Protein AF-A0A553ZSP8-F1 (afdb_monomer_lite)

Foldseek 3Di:
DDDDDFLEPDPPPPPVDDLVRLVVSLVDPQVVVVVFTEYEEEAELVCVPDPVSVVVVVVSVCCSCVVSVHTYYDYDHYDPVRVVVCVVVVVVCVVPD

pLDDT: mean 91.6, std 4.17, range [73.12, 97.19]

Radius of gyration: 15.32 Å; chains: 1; bounding box: 33×32×38 Å

Structure (mmCIF, N/CA/C/O backbone):
data_AF-A0A553ZSP8-F1
#
_entry.id   AF-A0A553ZSP8-F1
#
loop_
_atom_site.group_PDB
_atom_site.id
_atom_site.type_symbol
_atom_site.label_atom_id
_atom_site.label_alt_id
_atom_site.label_comp_id
_atom_site.label_asym_id
_atom_site.label_entity_id
_atom_site.label_seq_id
_atom_site.pdbx_PDB_ins_code
_atom_site.Cartn_x
_atom_site.Cartn_y
_atom_site.Cartn_z
_atom_site.occupancy
_atom_site.B_iso_or_equiv
_atom_site.auth_seq_id
_atom_site.auth_comp_id
_atom_site.auth_asym_id
_atom_site.auth_atom_id
_atom_site.pdbx_PDB_model_num
ATOM 1 N N . THR A 1 1 ? 8.415 -13.664 14.849 1.00 73.12 1 THR A N 1
ATOM 2 C CA . THR A 1 1 ? 7.521 -12.614 14.311 1.00 73.12 1 THR A CA 1
ATOM 3 C C . THR A 1 1 ? 7.006 -13.060 12.954 1.00 73.12 1 THR A C 1
ATOM 5 O O . THR A 1 1 ? 7.671 -13.894 12.347 1.00 73.12 1 THR A O 1
ATOM 8 N N . PRO A 1 2 ? 5.830 -12.594 12.498 1.00 84.75 2 PRO A N 1
ATOM 9 C CA . PRO A 1 2 ? 5.315 -12.932 11.169 1.00 84.75 2 PRO A CA 1
ATOM 10 C C . PRO A 1 2 ? 6.262 -12.465 10.054 1.00 84.75 2 PRO A C 1
ATOM 12 O O . PRO A 1 2 ? 6.977 -11.476 10.231 1.00 84.75 2 PRO A O 1
ATOM 15 N N . LEU A 1 3 ? 6.263 -13.175 8.924 1.00 90.56 3 LEU A N 1
ATOM 16 C CA . LEU A 1 3 ? 6.950 -12.746 7.703 1.00 90.56 3 LEU A CA 1
ATOM 17 C C . LEU A 1 3 ? 6.146 -11.651 6.987 1.00 90.56 3 LEU A C 1
ATOM 19 O O . LEU A 1 3 ? 4.968 -11.449 7.274 1.00 90.56 3 LEU A O 1
ATOM 23 N N . ALA A 1 4 ? 6.794 -10.945 6.060 1.00 87.62 4 ALA A N 1
ATOM 24 C CA . ALA A 1 4 ? 6.115 -9.985 5.196 1.00 87.62 4 ALA A CA 1
ATOM 25 C C . ALA A 1 4 ? 5.134 -10.688 4.238 1.00 87.62 4 ALA A C 1
ATOM 27 O O . ALA A 1 4 ? 5.336 -11.845 3.863 1.00 87.62 4 ALA A O 1
ATOM 28 N N . GLU A 1 5 ? 4.081 -9.980 3.830 1.00 85.38 5 GLU A N 1
ATOM 29 C CA . GLU A 1 5 ? 3.048 -10.507 2.935 1.00 85.38 5 GLU A CA 1
ATOM 30 C C . GLU A 1 5 ? 3.374 -10.210 1.467 1.00 85.38 5 GLU A C 1
ATOM 32 O O . GLU A 1 5 ? 3.383 -9.052 1.041 1.00 85.38 5 GLU A O 1
ATOM 37 N N . GLY A 1 6 ? 3.601 -11.253 0.666 1.00 87.69 6 GLY A N 1
ATOM 38 C CA . GLY A 1 6 ? 3.890 -11.103 -0.762 1.00 87.69 6 GLY A CA 1
ATOM 39 C C . GLY A 1 6 ? 5.149 -10.267 -1.005 1.00 87.69 6 GLY A C 1
ATOM 40 O O . GLY A 1 6 ? 6.213 -10.574 -0.474 1.00 87.69 6 GLY A O 1
ATOM 41 N N . ALA A 1 7 ? 5.024 -9.208 -1.806 1.00 91.31 7 ALA A N 1
ATOM 42 C CA . ALA A 1 7 ? 6.095 -8.238 -2.055 1.00 91.31 7 ALA A CA 1
ATOM 43 C C . ALA A 1 7 ? 5.958 -6.956 -1.218 1.00 91.31 7 ALA A C 1
ATOM 45 O O . ALA A 1 7 ? 6.634 -5.960 -1.485 1.00 91.31 7 ALA A O 1
ATOM 46 N N . SER A 1 8 ? 5.069 -6.962 -0.226 1.00 93.38 8 SER A N 1
ATOM 47 C CA . SER A 1 8 ? 4.873 -5.820 0.662 1.00 93.38 8 SER A CA 1
ATOM 48 C C . SER A 1 8 ? 6.100 -5.629 1.558 1.00 93.38 8 SER A C 1
ATOM 50 O O . SER A 1 8 ? 6.728 -6.614 1.962 1.00 93.38 8 SER A O 1
ATOM 52 N N . PRO A 1 9 ? 6.440 -4.382 1.926 1.00 92.31 9 PRO A N 1
ATOM 53 C CA . PRO A 1 9 ? 7.404 -4.131 2.989 1.00 92.31 9 PRO A CA 1
ATOM 54 C C . PRO A 1 9 ? 7.010 -4.867 4.273 1.00 92.31 9 PRO A C 1
ATOM 56 O O . PRO A 1 9 ? 5.827 -5.077 4.551 1.00 92.31 9 PRO A O 1
ATOM 59 N N . ALA A 1 10 ? 8.000 -5.231 5.087 1.00 92.44 10 ALA A N 1
ATOM 60 C CA . ALA A 1 10 ? 7.711 -5.763 6.411 1.00 92.44 10 ALA A CA 1
ATOM 61 C C . ALA A 1 10 ? 6.935 -4.718 7.228 1.00 92.44 10 ALA A C 1
ATOM 63 O O . ALA A 1 10 ? 7.235 -3.524 7.160 1.00 92.44 10 ALA A O 1
ATOM 64 N N . SER A 1 11 ? 5.950 -5.171 8.005 1.00 88.75 11 SER A N 1
ATOM 65 C CA . SER A 1 11 ? 5.060 -4.287 8.760 1.00 88.75 11 SER A CA 1
ATOM 66 C C . SER A 1 11 ? 5.845 -3.266 9.586 1.00 88.75 11 SER A C 1
ATOM 68 O O . SER A 1 11 ? 6.619 -3.643 10.465 1.00 88.75 11 SER A O 1
ATOM 70 N N . GLY A 1 12 ? 5.598 -1.978 9.336 1.00 87.25 12 GLY A N 1
ATOM 71 C CA . GLY A 1 12 ? 6.213 -0.883 10.080 1.00 87.25 12 GLY A CA 1
ATOM 72 C C . GLY A 1 12 ? 7.623 -0.516 9.622 1.00 87.25 12 GLY A C 1
ATOM 73 O O . GLY A 1 12 ? 8.313 0.150 10.379 1.00 87.25 12 GLY A O 1
ATOM 74 N N . THR A 1 13 ? 8.055 -0.940 8.430 1.00 91.19 13 THR A N 1
ATOM 75 C CA . THR A 1 13 ? 9.332 -0.515 7.813 1.00 91.19 13 THR A CA 1
ATOM 76 C C . THR A 1 13 ? 9.150 0.543 6.718 1.00 91.19 13 THR A C 1
ATOM 78 O O . THR A 1 13 ? 10.105 1.168 6.258 1.00 91.19 13 THR A O 1
ATOM 81 N N . ASP A 1 14 ? 7.911 0.784 6.307 1.00 90.62 14 ASP A N 1
ATOM 82 C CA . ASP A 1 14 ? 7.482 1.659 5.223 1.00 90.62 14 ASP A CA 1
ATOM 83 C C . ASP A 1 14 ? 7.264 3.114 5.678 1.00 90.62 14 ASP A C 1
ATOM 85 O O . ASP A 1 14 ? 6.186 3.690 5.564 1.00 90.62 14 ASP A O 1
ATOM 89 N N . HIS A 1 15 ? 8.324 3.750 6.181 1.00 91.69 15 HIS A N 1
ATOM 90 C CA . HIS A 1 15 ? 8.251 5.091 6.784 1.00 91.69 15 HIS A CA 1
ATOM 91 C C . HIS A 1 15 ? 8.181 6.259 5.790 1.00 91.69 15 HIS A C 1
ATOM 93 O O . HIS A 1 15 ? 7.850 7.377 6.176 1.00 91.69 15 HIS A O 1
ATOM 99 N N . LEU A 1 16 ? 8.514 6.022 4.520 1.00 93.56 16 LEU A N 1
ATOM 100 C CA . LEU A 1 16 ? 8.584 7.062 3.482 1.00 93.56 16 LEU A CA 1
ATOM 101 C C . LEU A 1 16 ? 7.277 7.207 2.683 1.00 93.56 16 LEU A C 1
ATOM 103 O O . LEU A 1 16 ? 7.234 7.911 1.674 1.00 93.56 16 LEU A O 1
ATOM 107 N N . GLY A 1 17 ? 6.210 6.545 3.133 1.00 90.75 17 GLY A N 1
ATOM 108 C CA . GLY A 1 17 ? 4.886 6.627 2.530 1.00 90.75 17 GLY A CA 1
ATOM 109 C C . GLY A 1 17 ? 4.711 5.791 1.253 1.00 90.75 17 GLY A C 1
ATOM 110 O O . GLY A 1 17 ? 5.652 5.170 0.746 1.00 90.75 17 GLY A O 1
ATOM 111 N N . PRO A 1 18 ? 3.484 5.775 0.703 1.00 92.38 18 PRO A N 1
ATOM 112 C CA . PRO A 1 18 ? 3.072 4.798 -0.306 1.00 92.38 18 PRO A CA 1
ATOM 113 C C . PRO A 1 18 ? 3.763 4.990 -1.665 1.00 92.38 18 PRO A C 1
ATOM 115 O O . PRO A 1 18 ? 4.027 4.016 -2.369 1.00 92.38 18 PRO A O 1
ATOM 118 N N . THR A 1 19 ? 4.148 6.219 -2.024 1.00 94.12 19 THR A N 1
ATOM 119 C CA . THR A 1 19 ? 4.924 6.488 -3.248 1.00 94.12 19 THR A CA 1
ATOM 120 C C . THR A 1 19 ? 6.298 5.821 -3.205 1.00 94.12 19 THR A C 1
ATOM 122 O O . THR A 1 19 ? 6.724 5.219 -4.189 1.00 94.12 19 THR A O 1
ATOM 125 N N . ALA A 1 20 ? 6.988 5.881 -2.061 1.00 95.56 20 ALA A N 1
ATOM 126 C CA . ALA A 1 20 ? 8.294 5.248 -1.898 1.00 95.56 20 ALA A CA 1
ATOM 127 C C . ALA A 1 20 ? 8.190 3.715 -1.926 1.00 95.56 20 ALA A C 1
ATOM 129 O O . ALA A 1 20 ? 9.064 3.047 -2.487 1.00 95.56 20 ALA A O 1
ATOM 130 N N . VAL A 1 21 ? 7.105 3.160 -1.375 1.00 95.44 21 VAL A N 1
ATOM 131 C CA . VAL A 1 21 ? 6.805 1.724 -1.457 1.00 95.44 21 VAL A CA 1
ATOM 132 C C . VAL A 1 21 ? 6.607 1.300 -2.910 1.00 95.44 21 VAL A C 1
ATOM 134 O O . VAL A 1 21 ? 7.297 0.394 -3.370 1.00 95.44 21 VAL A O 1
ATOM 137 N N . ILE A 1 22 ? 5.748 1.994 -3.661 1.00 94.81 22 ILE A N 1
ATOM 138 C CA . ILE A 1 22 ? 5.506 1.719 -5.086 1.00 94.81 22 ILE A CA 1
ATOM 139 C C . ILE A 1 22 ? 6.797 1.813 -5.903 1.00 94.81 22 ILE A C 1
ATOM 141 O O . ILE A 1 22 ? 7.093 0.907 -6.681 1.00 94.81 22 ILE A O 1
ATOM 145 N N . GLY A 1 23 ? 7.609 2.848 -5.680 1.00 95.00 23 GLY A N 1
ATOM 146 C CA . GLY A 1 23 ? 8.899 2.992 -6.353 1.00 95.00 23 GLY A CA 1
ATOM 147 C C . GLY A 1 23 ? 9.909 1.899 -5.988 1.00 95.00 23 GLY A C 1
ATOM 148 O O . GLY A 1 23 ? 10.780 1.573 -6.791 1.00 95.00 23 GLY A O 1
ATOM 149 N N . SER A 1 24 ? 9.803 1.310 -4.794 1.00 95.19 24 SER A N 1
ATOM 150 C CA . SER A 1 24 ? 10.658 0.200 -4.359 1.00 95.19 24 SER A CA 1
ATOM 151 C C . SER A 1 24 ? 10.200 -1.132 -4.949 1.00 95.19 24 SER A C 1
ATOM 153 O O . SER A 1 24 ? 11.015 -1.853 -5.518 1.00 95.19 24 SER A O 1
ATOM 155 N N . VAL A 1 25 ? 8.899 -1.429 -4.884 1.00 94.44 25 VAL A N 1
ATOM 156 C CA . VAL A 1 25 ? 8.294 -2.644 -5.458 1.00 94.44 25 VAL A CA 1
ATOM 157 C C . VAL A 1 25 ? 8.418 -2.653 -6.982 1.00 94.44 25 VAL A C 1
ATOM 159 O O . VAL A 1 25 ? 8.692 -3.694 -7.570 1.00 94.44 25 VAL A O 1
ATOM 162 N N . GLY A 1 26 ? 8.320 -1.489 -7.626 1.00 93.19 26 GLY A N 1
ATOM 163 C CA . GLY A 1 26 ? 8.512 -1.330 -9.068 1.00 93.19 26 GLY A CA 1
ATOM 164 C C . GLY A 1 26 ? 9.907 -1.700 -9.587 1.00 93.19 26 GLY A C 1
ATOM 165 O O . GLY A 1 26 ? 10.099 -1.772 -10.795 1.00 93.19 26 GLY A O 1
ATOM 166 N N . LYS A 1 27 ? 10.890 -1.929 -8.704 1.00 93.56 27 LYS A N 1
ATOM 167 C CA . LYS A 1 27 ? 12.230 -2.418 -9.080 1.00 93.56 27 LYS A CA 1
ATOM 168 C C . LYS A 1 27 ? 12.280 -3.935 -9.257 1.00 93.56 27 LYS A C 1
ATOM 170 O O . LYS A 1 27 ? 13.285 -4.451 -9.743 1.00 93.56 27 LYS A O 1
ATOM 175 N N . LEU A 1 28 ? 11.244 -4.657 -8.830 1.00 92.44 28 LEU A N 1
ATOM 176 C CA . LEU A 1 28 ? 11.176 -6.101 -9.003 1.00 92.44 28 LEU A CA 1
ATOM 177 C C . LEU A 1 28 ? 11.013 -6.445 -10.494 1.00 92.44 28 LEU A C 1
ATOM 179 O O . LEU A 1 28 ? 10.301 -5.739 -11.211 1.00 92.44 28 LEU A O 1
ATOM 183 N N . PRO A 1 29 ? 11.625 -7.541 -10.980 1.00 90.44 29 PRO A N 1
ATOM 184 C CA . PRO A 1 29 ? 11.452 -8.008 -12.352 1.00 90.44 29 PRO A CA 1
ATOM 185 C C . PRO A 1 29 ? 10.096 -8.714 -12.495 1.00 90.44 29 PRO A C 1
ATOM 187 O O . PRO A 1 29 ? 10.026 -9.908 -12.769 1.00 90.44 29 PRO A O 1
ATOM 190 N N . THR A 1 30 ? 9.007 -7.979 -12.280 1.00 88.00 30 THR A N 1
ATOM 191 C CA . THR A 1 30 ? 7.644 -8.506 -12.128 1.00 88.00 30 THR A CA 1
ATOM 192 C C . THR A 1 30 ? 7.205 -9.387 -13.300 1.00 88.00 30 THR A C 1
ATOM 194 O O . THR A 1 30 ? 6.557 -10.405 -13.088 1.00 88.00 30 THR A O 1
ATOM 197 N N . ALA A 1 31 ? 7.643 -9.077 -14.526 1.00 85.94 31 ALA A N 1
ATOM 198 C CA . ALA A 1 31 ? 7.369 -9.887 -15.717 1.00 85.94 31 ALA A CA 1
ATOM 199 C C . ALA A 1 31 ? 7.982 -11.304 -15.675 1.00 85.94 31 ALA A C 1
ATOM 201 O O . ALA A 1 31 ? 7.479 -12.206 -16.339 1.00 85.94 31 ALA A O 1
ATOM 202 N N . ALA A 1 32 ? 9.053 -11.514 -14.905 1.00 89.88 32 ALA A N 1
ATOM 203 C CA . ALA A 1 32 ? 9.671 -12.826 -14.707 1.00 89.88 32 ALA A CA 1
ATOM 204 C C . ALA A 1 32 ? 9.015 -13.628 -13.565 1.00 89.88 32 ALA A C 1
ATOM 206 O O . ALA A 1 32 ? 9.288 -14.817 -13.408 1.00 89.88 32 ALA A O 1
ATOM 207 N N . ILE A 1 33 ? 8.151 -12.996 -12.763 1.00 89.38 33 ILE A N 1
ATOM 208 C CA . ILE A 1 33 ? 7.488 -13.607 -11.607 1.00 89.38 33 ILE A CA 1
ATOM 209 C C . ILE A 1 33 ? 6.086 -14.056 -12.037 1.00 89.38 33 ILE A C 1
ATOM 211 O O . ILE A 1 33 ? 5.089 -13.375 -11.819 1.00 89.38 33 ILE A O 1
ATOM 215 N N . LEU A 1 34 ? 6.012 -15.232 -12.665 1.00 83.38 34 LEU A N 1
ATOM 216 C CA . LEU A 1 34 ? 4.783 -15.752 -13.289 1.00 83.38 34 LEU A CA 1
ATOM 217 C C . LEU A 1 34 ? 3.639 -16.042 -12.300 1.00 83.38 34 LEU A C 1
ATOM 219 O O . LEU A 1 34 ? 2.481 -16.087 -12.704 1.00 83.38 34 LEU A O 1
ATOM 223 N N . GLY A 1 35 ? 3.946 -16.214 -11.010 1.00 83.75 35 GLY A N 1
ATOM 224 C CA . GLY A 1 35 ? 2.942 -16.357 -9.947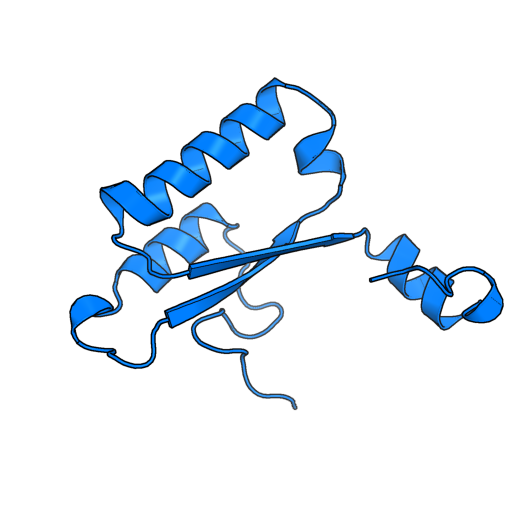 1.00 83.75 35 GLY A CA 1
ATOM 225 C C . GLY A 1 35 ? 2.239 -15.047 -9.568 1.00 83.75 35 GLY A C 1
ATOM 226 O O . GLY A 1 35 ? 1.330 -15.063 -8.742 1.00 83.75 35 GLY A O 1
ATOM 227 N N . GLY A 1 36 ? 2.651 -13.925 -10.164 1.00 83.81 36 GLY A N 1
ATOM 228 C CA . GLY A 1 36 ? 2.178 -12.593 -9.817 1.00 83.81 36 GLY A CA 1
ATOM 229 C C . GLY A 1 36 ? 2.887 -12.014 -8.593 1.00 83.81 36 GLY A C 1
ATOM 230 O O . GLY A 1 36 ? 3.522 -12.710 -7.800 1.00 83.81 36 GLY A O 1
ATOM 231 N N . VAL A 1 37 ? 2.780 -10.695 -8.454 1.00 89.56 37 VAL A N 1
ATOM 232 C CA . VAL A 1 37 ? 3.362 -9.930 -7.347 1.00 89.56 37 VAL A CA 1
ATOM 233 C C . VAL A 1 37 ? 2.241 -9.177 -6.647 1.00 89.56 37 VAL A C 1
ATOM 235 O O . VAL A 1 37 ? 1.612 -8.308 -7.249 1.00 89.56 37 VAL A O 1
ATOM 238 N N . LEU A 1 38 ? 1.989 -9.511 -5.380 1.00 92.00 38 LEU A N 1
ATOM 239 C CA . LEU A 1 38 ? 0.978 -8.852 -4.559 1.00 92.00 38 LEU A CA 1
ATOM 240 C C . LEU A 1 38 ? 1.624 -7.809 -3.648 1.00 92.00 38 LEU A C 1
ATOM 242 O O . LEU A 1 38 ? 2.517 -8.135 -2.863 1.00 92.00 38 LEU A O 1
ATOM 246 N N . LEU A 1 39 ? 1.121 -6.578 -3.729 1.00 94.31 39 LEU A N 1
ATOM 247 C CA . LEU A 1 39 ? 1.386 -5.504 -2.779 1.00 94.31 39 LEU A CA 1
ATOM 248 C C . LEU A 1 39 ? 0.137 -5.249 -1.923 1.00 94.31 39 LEU A C 1
ATOM 250 O O . LEU A 1 39 ? -0.906 -4.861 -2.446 1.00 94.31 39 LEU A O 1
ATOM 254 N N . ASN A 1 40 ? 0.247 -5.450 -0.613 1.00 93.25 40 ASN A N 1
ATOM 255 C CA . ASN A 1 40 ? -0.782 -5.110 0.364 1.00 93.25 40 ASN A CA 1
ATOM 256 C C . ASN A 1 40 ? -0.436 -3.760 1.009 1.00 93.25 40 ASN A C 1
ATOM 258 O O . ASN A 1 40 ? 0.691 -3.532 1.459 1.00 93.25 40 ASN A O 1
ATOM 262 N N . GLN A 1 41 ? -1.391 -2.837 1.024 1.00 91.06 41 GLN A N 1
ATOM 263 C CA . GLN A 1 41 ? -1.227 -1.500 1.584 1.00 91.06 41 GLN A CA 1
ATOM 264 C C . GLN A 1 41 ? -2.400 -1.178 2.503 1.00 91.06 41 GLN A C 1
ATOM 266 O O . GLN A 1 41 ? -3.544 -1.551 2.251 1.00 91.06 41 GLN A O 1
ATOM 271 N N . LYS A 1 42 ? -2.128 -0.435 3.574 1.00 89.75 42 LYS A N 1
ATOM 272 C CA . LYS A 1 42 ? -3.166 0.062 4.472 1.00 89.75 42 LYS A CA 1
ATOM 273 C C . LYS A 1 42 ? -3.278 1.570 4.341 1.00 89.75 42 LYS A C 1
ATOM 275 O O . LYS A 1 42 ? -2.271 2.266 4.430 1.00 89.75 42 LYS A O 1
ATOM 280 N N . LEU A 1 43 ? -4.494 2.068 4.159 1.00 89.25 43 LEU A N 1
ATOM 281 C CA . LEU A 1 43 ? -4.786 3.496 4.113 1.00 89.25 43 LEU A CA 1
ATOM 282 C C . LEU A 1 43 ? -5.755 3.881 5.227 1.00 89.25 43 LEU A C 1
ATOM 284 O O . LEU A 1 43 ? -6.580 3.085 5.678 1.00 89.25 43 LEU A O 1
ATOM 288 N N . ASN A 1 44 ? -5.648 5.129 5.667 1.00 89.50 44 ASN A N 1
ATOM 289 C CA . ASN A 1 44 ? -6.636 5.724 6.552 1.00 89.50 44 ASN A CA 1
ATOM 290 C C . ASN A 1 44 ? -7.863 6.135 5.709 1.00 89.50 44 ASN A C 1
ATOM 292 O O . ASN A 1 44 ? -7.662 6.683 4.622 1.00 89.50 44 ASN A O 1
ATOM 296 N N . PRO A 1 45 ? -9.108 5.929 6.185 1.00 89.75 45 PRO A N 1
ATOM 297 C CA . PRO A 1 45 ? -10.315 6.450 5.534 1.00 89.75 45 PRO A CA 1
ATOM 298 C C . PRO A 1 45 ? -10.228 7.919 5.092 1.00 89.75 45 PRO A C 1
ATOM 300 O O . PRO A 1 45 ? -10.736 8.251 4.023 1.00 89.75 45 PRO A O 1
ATOM 303 N N . ALA A 1 46 ? -9.488 8.759 5.826 1.00 89.12 46 ALA A N 1
ATOM 304 C CA . ALA A 1 46 ? -9.226 10.155 5.472 1.00 89.12 46 ALA A CA 1
ATOM 305 C C . ALA A 1 46 ? -8.640 10.346 4.061 1.00 89.12 46 ALA A C 1
ATOM 307 O O . ALA A 1 46 ? -8.877 11.359 3.414 1.00 89.12 46 ALA A O 1
ATOM 308 N N . THR A 1 47 ? -7.927 9.344 3.531 1.00 86.56 47 THR A N 1
ATOM 309 C CA . THR A 1 47 ? -7.369 9.371 2.165 1.00 86.56 47 THR A CA 1
ATOM 310 C C . THR A 1 47 ? -8.452 9.329 1.072 1.00 86.56 47 THR A C 1
ATOM 312 O O . THR A 1 47 ? -8.148 9.540 -0.099 1.00 86.56 47 THR A O 1
ATOM 315 N N . LEU A 1 48 ? -9.715 9.070 1.427 1.00 90.75 48 LEU A N 1
ATOM 316 C CA . LEU A 1 48 ? -10.856 9.040 0.508 1.00 90.75 48 LEU A CA 1
ATOM 317 C C . LEU A 1 48 ? -11.942 10.080 0.826 1.00 90.75 48 LEU A C 1
ATOM 319 O O . LEU A 1 48 ? -12.984 10.076 0.169 1.00 90.75 48 LEU A O 1
ATOM 323 N N . GLU A 1 49 ? -11.738 10.962 1.806 1.00 91.75 49 GLU A N 1
ATOM 324 C CA . GLU A 1 49 ? -12.789 11.879 2.272 1.00 91.75 49 GLU A CA 1
ATOM 325 C C . GLU A 1 49 ? -13.145 12.963 1.250 1.00 91.75 49 GLU A C 1
ATOM 327 O O . GLU A 1 49 ? -14.319 13.290 1.078 1.00 91.75 49 GLU A O 1
ATOM 332 N N . ASN A 1 50 ? -12.154 13.507 0.541 1.00 94.69 50 ASN A N 1
ATOM 333 C CA . ASN A 1 50 ? -12.362 14.580 -0.428 1.00 94.69 50 ASN A CA 1
ATOM 334 C C . ASN A 1 50 ? -11.873 14.201 -1.832 1.00 94.69 50 ASN A C 1
ATOM 336 O O . ASN A 1 50 ? -11.040 13.313 -2.018 1.00 94.69 50 ASN A O 1
ATOM 340 N N . GLU A 1 51 ? -12.387 14.909 -2.839 1.00 96.38 51 GLU A N 1
ATOM 341 C CA . GLU A 1 51 ? -12.062 14.641 -4.244 1.00 96.38 51 GLU A CA 1
ATOM 342 C C . GLU A 1 51 ? -10.572 14.809 -4.558 1.00 96.38 51 GLU A C 1
ATOM 344 O O . GLU A 1 51 ? -10.023 14.047 -5.352 1.00 96.38 51 GLU A O 1
ATOM 349 N N . SER A 1 52 ? -9.886 15.752 -3.904 1.00 96.25 52 SER A N 1
ATOM 350 C CA . SER A 1 52 ? -8.455 15.966 -4.139 1.00 96.25 52 SER A CA 1
ATOM 351 C C . SER A 1 52 ? -7.604 14.778 -3.673 1.00 96.25 52 SER A C 1
ATOM 353 O O . SER A 1 52 ? -6.637 14.412 -4.339 1.00 96.25 52 SER A O 1
ATOM 355 N N . ASP A 1 53 ? -7.981 14.126 -2.573 1.00 93.69 53 ASP A N 1
ATOM 356 C CA . ASP A 1 53 ? -7.270 12.964 -2.041 1.00 93.69 53 ASP A CA 1
ATOM 357 C C . ASP A 1 53 ? -7.573 11.697 -2.845 1.00 93.69 53 ASP A C 1
ATOM 359 O O . ASP A 1 53 ? -6.652 10.944 -3.178 1.00 93.69 53 ASP A O 1
ATOM 363 N N . LYS A 1 54 ? -8.821 11.532 -3.303 1.00 94.94 54 LYS A N 1
ATOM 364 C CA . LYS A 1 54 ? -9.177 10.489 -4.278 1.00 94.94 54 LYS A CA 1
ATOM 365 C C . LYS A 1 54 ? -8.363 10.628 -5.565 1.00 94.94 54 LYS A C 1
ATOM 367 O O . LYS A 1 54 ? -7.822 9.639 -6.058 1.00 94.94 54 LYS A O 1
ATOM 372 N N . GLN A 1 55 ? -8.211 11.849 -6.085 1.00 96.81 55 GLN A N 1
ATOM 373 C CA . GLN A 1 55 ? -7.382 12.109 -7.265 1.00 96.81 55 GLN A CA 1
ATOM 374 C C . GLN A 1 55 ? -5.911 11.742 -7.034 1.00 96.81 55 GLN A C 1
ATOM 376 O O . GLN A 1 55 ? -5.302 11.110 -7.899 1.00 96.81 55 GLN A O 1
ATOM 381 N N . LYS A 1 56 ? -5.340 12.062 -5.864 1.00 94.56 56 LYS A N 1
ATOM 382 C CA . LYS A 1 56 ? -3.970 11.643 -5.513 1.00 94.56 56 LYS A CA 1
ATOM 383 C C . LYS A 1 56 ? -3.833 10.120 -5.512 1.00 94.56 56 LYS A C 1
ATOM 385 O O . LYS A 1 56 ? -2.870 9.608 -6.083 1.00 94.56 56 LYS A O 1
ATOM 390 N N . LEU A 1 57 ? -4.797 9.391 -4.941 1.00 94.50 57 LEU A N 1
ATOM 391 C CA . LEU A 1 57 ? -4.795 7.925 -4.962 1.00 94.50 57 LEU A CA 1
ATOM 392 C C . LEU A 1 57 ? -4.899 7.372 -6.391 1.00 94.50 57 LEU A C 1
ATOM 394 O O . LEU A 1 57 ? -4.171 6.447 -6.746 1.00 94.50 57 LEU A O 1
ATOM 398 N N . MET A 1 58 ? -5.746 7.960 -7.240 1.00 95.94 58 MET A N 1
ATOM 399 C CA . MET A 1 58 ? -5.847 7.570 -8.651 1.00 95.94 58 MET A CA 1
ATOM 400 C C . MET A 1 58 ? -4.525 7.770 -9.402 1.00 95.94 58 MET A C 1
ATOM 402 O O . MET A 1 58 ? -4.112 6.893 -10.159 1.00 95.94 58 MET A O 1
ATOM 406 N N . ILE A 1 59 ? -3.843 8.899 -9.190 1.00 96.81 59 ILE A N 1
ATOM 407 C CA . ILE A 1 59 ? -2.533 9.179 -9.799 1.00 96.81 59 ILE A CA 1
ATOM 408 C C . ILE A 1 59 ? -1.485 8.178 -9.304 1.00 96.81 59 ILE A C 1
ATOM 410 O O . ILE A 1 59 ? -0.694 7.662 -10.097 1.00 96.81 59 ILE A O 1
ATOM 414 N N . LEU A 1 60 ? -1.499 7.866 -8.008 1.00 95.50 60 LEU A N 1
ATOM 415 C CA . LEU A 1 60 ? -0.601 6.889 -7.406 1.00 95.50 60 LEU A CA 1
ATOM 416 C C . LEU A 1 60 ? -0.791 5.493 -8.026 1.00 95.50 60 LEU A C 1
ATOM 418 O O . LEU A 1 60 ? 0.182 4.863 -8.440 1.00 95.50 60 LEU A O 1
ATOM 422 N N . LEU A 1 61 ? -2.044 5.047 -8.161 1.00 95.81 61 LEU A N 1
ATOM 423 C CA . LEU A 1 61 ? -2.403 3.781 -8.803 1.00 95.81 61 LEU A CA 1
ATOM 424 C C . LEU A 1 61 ? -1.961 3.734 -10.268 1.00 95.81 61 LEU A C 1
ATOM 426 O O . LEU A 1 61 ? -1.322 2.770 -10.688 1.00 95.81 61 LEU A O 1
ATOM 430 N N . ARG A 1 62 ? -2.239 4.792 -11.041 1.00 97.19 62 ARG A N 1
ATOM 431 C CA . ARG A 1 62 ? -1.773 4.896 -12.432 1.00 97.19 62 ARG A CA 1
ATOM 432 C C . ARG A 1 62 ? -0.257 4.808 -12.518 1.00 97.19 62 ARG A C 1
ATOM 434 O O . ARG A 1 62 ? 0.260 4.055 -13.330 1.00 97.19 62 ARG A O 1
ATOM 441 N N . THR A 1 63 ? 0.459 5.501 -11.638 1.00 96.56 63 THR A N 1
ATOM 442 C CA . THR A 1 63 ? 1.927 5.455 -11.597 1.00 96.56 63 THR A CA 1
ATOM 443 C C . THR A 1 63 ? 2.434 4.035 -11.313 1.00 96.56 63 THR A C 1
ATOM 445 O O . THR A 1 63 ? 3.353 3.564 -11.984 1.00 96.56 63 THR A O 1
ATOM 448 N N . PHE A 1 64 ? 1.814 3.308 -10.380 1.00 95.75 64 PHE A N 1
ATOM 449 C CA . PHE A 1 64 ? 2.181 1.919 -10.085 1.00 95.75 64 PHE A CA 1
ATOM 450 C C . PHE A 1 64 ? 2.026 0.993 -11.302 1.00 95.75 64 PHE A C 1
ATOM 452 O O . PHE A 1 64 ? 2.956 0.262 -11.645 1.00 95.75 64 PHE A O 1
ATOM 459 N N . PHE A 1 65 ? 0.883 1.040 -11.986 1.00 94.81 65 PHE A N 1
ATOM 460 C CA . PHE A 1 65 ? 0.612 0.139 -13.108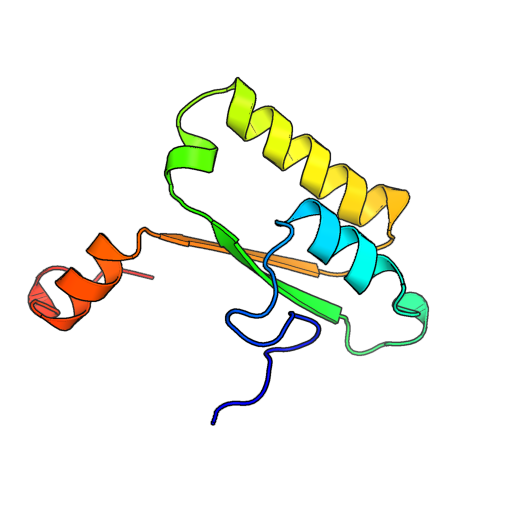 1.00 94.81 65 PHE A CA 1
ATOM 461 C C . PHE A 1 65 ? 1.293 0.579 -14.411 1.00 94.81 65 PHE A C 1
ATOM 463 O O . PHE A 1 65 ? 1.924 -0.224 -15.099 1.00 94.81 65 PHE A O 1
ATOM 470 N N . GLU A 1 66 ? 1.190 1.858 -14.763 1.00 95.69 66 GLU A N 1
ATOM 471 C CA . GLU A 1 66 ? 1.613 2.369 -16.068 1.00 95.69 66 GLU A CA 1
ATOM 472 C C . GLU A 1 66 ? 3.126 2.614 -16.124 1.00 95.69 66 GLU A C 1
ATOM 474 O O . GLU A 1 66 ? 3.757 2.276 -17.130 1.00 95.69 66 GLU A O 1
ATOM 479 N N . VAL A 1 67 ? 3.722 3.145 -15.049 1.00 94.69 67 VAL A N 1
ATOM 480 C CA . VAL A 1 67 ? 5.156 3.487 -14.998 1.00 94.69 67 VAL A CA 1
ATOM 481 C C . VAL A 1 67 ? 5.970 2.336 -14.419 1.00 94.69 67 VAL A C 1
ATOM 483 O O . VAL A 1 67 ? 6.909 1.867 -15.056 1.00 94.69 67 VAL A O 1
ATOM 486 N N . HIS A 1 68 ? 5.590 1.843 -13.239 1.00 93.69 68 HIS A N 1
ATOM 487 C CA . HIS A 1 68 ? 6.353 0.813 -12.525 1.00 93.69 68 HIS A CA 1
ATOM 488 C C . HIS A 1 68 ? 6.040 -0.622 -12.955 1.00 93.69 68 HIS A C 1
ATOM 490 O O . HIS A 1 68 ? 6.677 -1.549 -12.459 1.00 93.69 68 HIS A O 1
ATOM 496 N N . LYS A 1 69 ? 5.081 -0.817 -13.871 1.00 92.19 69 LYS A N 1
ATOM 497 C CA . LYS A 1 69 ? 4.654 -2.144 -14.350 1.00 92.19 69 LYS A CA 1
ATOM 498 C C . LYS A 1 69 ? 4.314 -3.093 -13.192 1.00 92.19 69 LYS A C 1
ATOM 500 O O . LYS A 1 69 ? 4.597 -4.290 -13.246 1.00 92.19 69 LYS A O 1
ATOM 505 N N . GLY A 1 70 ? 3.736 -2.533 -12.128 1.00 91.62 70 GLY A N 1
ATOM 506 C CA . GLY A 1 70 ? 3.238 -3.288 -10.989 1.00 91.62 70 GLY A CA 1
ATOM 507 C C . GLY A 1 70 ? 2.149 -4.270 -11.414 1.00 91.62 70 GLY A C 1
ATOM 508 O O . GLY A 1 70 ? 1.409 -4.010 -12.361 1.00 91.62 70 GLY A O 1
ATOM 509 N N . TRP A 1 71 ? 2.063 -5.411 -10.728 1.00 92.38 71 TRP A N 1
ATOM 510 C CA . TRP A 1 71 ? 1.129 -6.479 -11.099 1.00 92.38 71 TRP A CA 1
ATOM 511 C C . TRP A 1 71 ? -0.217 -6.354 -10.395 1.00 92.38 71 TRP A C 1
ATOM 513 O O . TRP A 1 71 ? -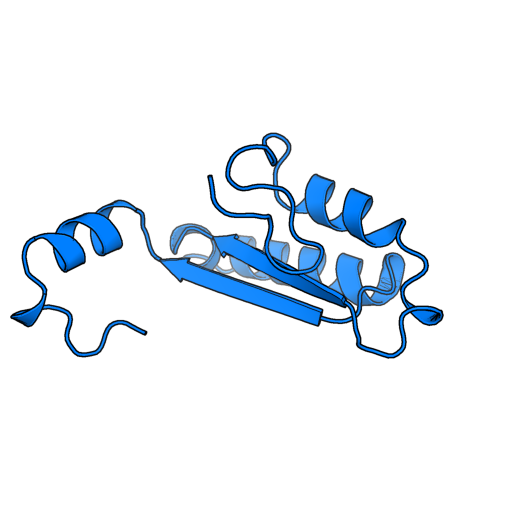1.263 -6.360 -11.035 1.00 92.38 71 TRP A O 1
ATOM 523 N N . HIS A 1 72 ? -0.194 -6.245 -9.067 1.00 93.19 72 HIS A N 1
ATOM 524 C CA . HIS A 1 72 ? -1.394 -6.234 -8.245 1.00 93.19 72 HIS A CA 1
ATOM 525 C C . HIS A 1 72 ? -1.167 -5.432 -6.961 1.00 93.19 72 HIS A C 1
ATOM 527 O O . HIS A 1 72 ? -0.127 -5.562 -6.310 1.00 93.19 72 HIS A O 1
ATOM 533 N N . ILE A 1 73 ? -2.163 -4.629 -6.587 1.00 94.25 73 ILE A N 1
ATOM 534 C CA . ILE A 1 73 ? -2.201 -3.883 -5.329 1.00 94.25 73 ILE A CA 1
ATOM 535 C C . ILE A 1 73 ? -3.583 -4.020 -4.689 1.00 94.25 73 ILE A C 1
ATOM 537 O O . ILE A 1 73 ? -4.597 -3.871 -5.369 1.00 94.25 73 ILE A O 1
ATOM 541 N N . GLN A 1 74 ? -3.611 -4.288 -3.386 1.00 93.31 74 GLN A N 1
ATOM 542 C CA . GLN A 1 74 ? -4.822 -4.336 -2.568 1.00 93.31 74 GLN A CA 1
ATOM 543 C C . GLN A 1 74 ? -4.710 -3.326 -1.427 1.00 93.31 74 GLN A C 1
ATOM 545 O O . GLN A 1 74 ? -3.647 -3.180 -0.820 1.00 93.31 74 GLN A O 1
ATOM 550 N N . TYR A 1 75 ? -5.824 -2.658 -1.121 1.00 91.94 75 TYR A N 1
ATOM 551 C CA . TYR A 1 75 ? -5.915 -1.724 -0.007 1.00 91.94 75 TYR A CA 1
ATOM 552 C C . TYR A 1 75 ? -6.847 -2.229 1.088 1.00 91.94 75 TYR A C 1
ATOM 554 O O . TYR A 1 75 ? -7.986 -2.596 0.818 1.00 91.94 75 TYR A O 1
ATOM 562 N N . ASN A 1 76 ? -6.381 -2.136 2.331 1.00 90.94 76 ASN A N 1
ATOM 563 C CA . ASN A 1 76 ? -7.234 -2.129 3.513 1.00 90.94 76 ASN A CA 1
ATOM 564 C C . ASN A 1 76 ? -7.465 -0.679 3.941 1.00 90.94 76 ASN A C 1
ATOM 566 O O . ASN A 1 76 ? -6.507 0.022 4.275 1.00 90.94 76 ASN A O 1
ATOM 570 N N . ILE A 1 77 ? -8.716 -0.223 3.942 1.00 90.69 77 ILE 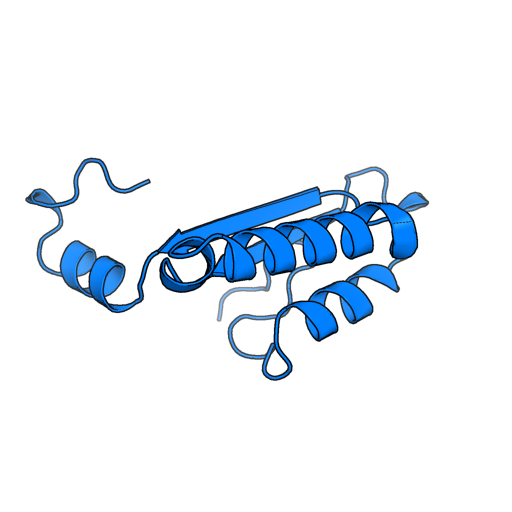A N 1
ATOM 571 C CA . ILE A 1 77 ? -9.065 1.163 4.281 1.00 90.69 77 ILE A CA 1
ATOM 572 C C . ILE A 1 77 ? -9.835 1.164 5.594 1.00 90.69 77 ILE A C 1
ATOM 574 O O . ILE A 1 77 ? -11.058 1.086 5.625 1.00 90.69 77 ILE A O 1
ATOM 578 N N . VAL A 1 78 ? -9.095 1.200 6.697 1.00 91.44 78 VAL A N 1
ATOM 579 C CA . VAL A 1 78 ? -9.661 1.081 8.043 1.00 91.44 78 VAL A CA 1
ATOM 580 C C . VAL A 1 78 ? -8.778 1.807 9.050 1.00 91.44 78 VAL A C 1
ATOM 582 O O . VAL A 1 78 ? -7.546 1.723 8.997 1.00 91.44 78 VAL A O 1
ATOM 585 N N . SER A 1 79 ? -9.404 2.525 9.982 1.00 90.88 79 SER A N 1
ATOM 586 C CA . SER A 1 79 ? -8.676 3.235 11.035 1.00 90.88 79 SER A CA 1
ATOM 587 C C . SER A 1 79 ? -8.121 2.260 12.082 1.00 90.88 79 SER A C 1
ATOM 589 O O . SER A 1 79 ? -8.620 1.144 12.268 1.00 90.88 79 SER A O 1
ATOM 591 N N . ARG A 1 80 ? -7.058 2.665 12.782 1.00 89.88 80 ARG A N 1
ATOM 592 C CA . ARG A 1 80 ? -6.500 1.862 13.880 1.00 89.88 80 ARG A CA 1
ATOM 593 C C . ARG A 1 80 ? -7.499 1.772 15.029 1.00 89.88 80 ARG A C 1
ATOM 595 O O . ARG A 1 80 ? -7.625 0.722 15.651 1.00 89.88 80 ARG A O 1
ATOM 602 N N . GLU A 1 81 ? -8.189 2.872 15.282 1.00 92.81 81 GLU A N 1
ATOM 603 C CA . GLU A 1 81 ? -9.191 3.050 16.319 1.00 92.81 81 GLU A CA 1
ATOM 604 C C . GLU A 1 81 ? -10.333 2.053 16.107 1.00 92.81 81 GLU A C 1
ATOM 606 O O . GLU A 1 81 ? -10.647 1.301 17.024 1.00 92.81 81 GLU A O 1
ATOM 611 N N . THR A 1 82 ? -10.842 1.944 14.874 1.00 92.06 82 THR A N 1
ATOM 612 C CA . THR A 1 82 ? -11.874 0.969 14.487 1.00 92.06 82 THR A CA 1
ATOM 613 C C . THR A 1 82 ? -11.433 -0.466 14.768 1.00 92.06 82 THR A C 1
ATOM 615 O O . THR A 1 82 ? -12.182 -1.224 15.372 1.00 92.06 82 THR A O 1
ATOM 618 N N . LEU A 1 83 ? -10.211 -0.856 14.383 1.00 92.19 83 LEU A N 1
ATOM 619 C CA . LEU A 1 83 ? -9.734 -2.227 14.617 1.00 92.19 83 LEU A CA 1
ATOM 620 C C . LEU A 1 83 ? -9.536 -2.543 16.103 1.00 92.19 83 LEU A C 1
ATOM 622 O O . LEU A 1 83 ? -9.768 -3.670 16.541 1.00 92.19 83 LEU A O 1
ATOM 626 N N . LEU A 1 84 ? -9.066 -1.569 16.883 1.00 93.75 84 LEU A N 1
ATOM 627 C CA . LEU A 1 84 ? -8.903 -1.741 18.323 1.00 93.75 84 LEU A CA 1
ATOM 628 C C . LEU A 1 84 ? -10.247 -1.840 19.036 1.00 93.75 84 LEU A C 1
ATOM 630 O O . LEU A 1 84 ? -10.353 -2.613 19.987 1.00 93.75 84 LEU A O 1
ATOM 634 N N . ASP A 1 85 ? -11.240 -1.080 18.586 1.00 95.06 85 ASP A N 1
ATOM 635 C CA . ASP A 1 85 ? -12.586 -1.140 19.139 1.00 95.06 85 ASP A CA 1
ATOM 636 C C . ASP A 1 85 ? -13.282 -2.453 18.774 1.00 95.06 85 ASP A C 1
ATOM 638 O O . ASP A 1 85 ? -13.760 -3.158 19.659 1.00 95.06 85 ASP A O 1
ATOM 642 N N . ALA A 1 86 ? -13.167 -2.890 17.516 1.00 93.94 86 ALA A N 1
ATOM 643 C CA . ALA A 1 86 ? -13.645 -4.197 17.064 1.00 93.94 86 ALA A CA 1
ATOM 644 C C . ALA A 1 86 ? -13.025 -5.363 17.848 1.00 93.94 86 ALA A C 1
ATOM 646 O O . ALA A 1 86 ? -13.697 -6.349 18.142 1.00 93.94 86 ALA A O 1
ATOM 647 N N . LYS A 1 87 ? -11.757 -5.243 18.262 1.00 92.94 87 LYS A N 1
ATOM 648 C CA . LYS A 1 87 ? -11.112 -6.243 19.125 1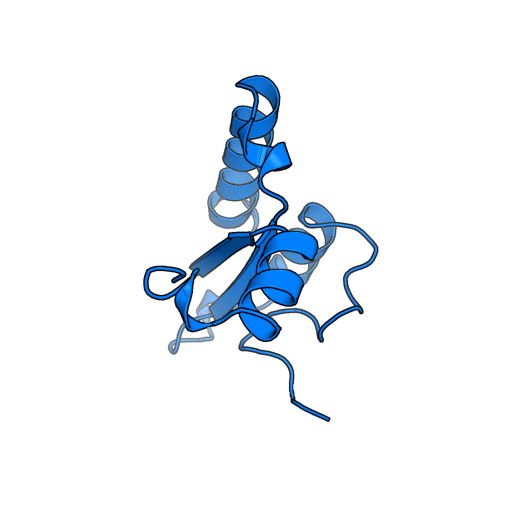.00 92.94 87 LYS A CA 1
ATOM 649 C C . LYS A 1 87 ? -11.714 -6.290 20.537 1.00 92.94 87 LYS A C 1
ATOM 651 O O . LYS A 1 87 ? -11.702 -7.352 21.155 1.00 92.94 87 LYS A O 1
ATOM 656 N N . LYS A 1 88 ? -12.189 -5.159 21.069 1.00 95.69 88 LYS A N 1
ATOM 657 C CA . LYS A 1 88 ? -12.822 -5.073 22.398 1.00 95.69 88 LYS A CA 1
ATOM 658 C C . LYS A 1 88 ? -14.299 -5.466 22.363 1.00 95.69 88 LYS A C 1
ATOM 660 O O . LYS A 1 88 ? -14.781 -6.066 23.319 1.00 95.69 88 LYS A O 1
ATOM 665 N N . HIS A 1 89 ? -14.990 -5.138 21.274 1.00 95.25 89 HIS A N 1
ATOM 666 C CA . HIS A 1 89 ? -16.434 -5.284 21.113 1.00 95.25 89 HIS A CA 1
ATOM 667 C C . HIS A 1 89 ? -16.788 -6.051 19.824 1.00 95.25 89 HIS A C 1
ATOM 669 O O . HIS A 1 89 ? -17.495 -5.517 18.973 1.00 95.25 89 HIS A O 1
ATOM 675 N N . PRO A 1 90 ? -16.333 -7.307 19.646 1.00 92.19 90 PRO A N 1
ATOM 676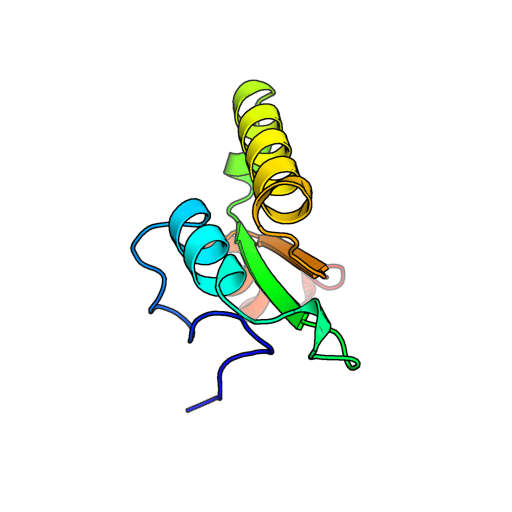 C CA . PRO A 1 90 ? -16.473 -8.035 18.377 1.00 92.19 90 PRO A CA 1
ATOM 677 C C . PRO A 1 90 ? -17.930 -8.195 17.914 1.00 92.19 90 PRO A C 1
ATOM 679 O O . PRO A 1 90 ? -18.200 -8.154 16.715 1.00 92.19 90 PRO A O 1
ATOM 682 N N . ASP A 1 91 ? -18.883 -8.294 18.846 1.00 94.56 91 ASP A N 1
ATOM 683 C CA . ASP A 1 91 ? -20.317 -8.411 18.542 1.00 94.56 91 ASP A CA 1
ATOM 684 C C . ASP A 1 91 ? -20.892 -7.176 17.826 1.00 94.56 91 ASP A C 1
ATOM 686 O O . ASP A 1 91 ? -21.895 -7.286 17.122 1.00 94.56 91 ASP A O 1
ATOM 690 N N . GLN A 1 92 ? -20.259 -6.007 17.981 1.00 93.50 92 GLN A N 1
ATOM 691 C CA . GLN A 1 92 ? -20.668 -4.750 17.342 1.00 93.50 92 GLN A CA 1
ATOM 692 C C . GLN A 1 92 ? -20.083 -4.577 15.932 1.00 93.50 92 GLN A C 1
ATOM 694 O O . GLN A 1 92 ? -20.519 -3.700 15.193 1.00 93.50 92 GLN A O 1
ATOM 699 N N . TYR A 1 93 ? -19.125 -5.424 15.543 1.00 93.19 93 TYR A N 1
ATOM 700 C CA . TYR A 1 93 ? -18.366 -5.319 14.293 1.00 93.19 93 TYR A CA 1
ATOM 701 C C . TYR A 1 93 ? -18.439 -6.609 13.461 1.00 93.19 93 TYR A C 1
ATOM 703 O O . TYR A 1 93 ? -17.488 -6.958 12.767 1.00 93.19 93 TYR A O 1
ATOM 711 N N . ARG A 1 94 ? -19.570 -7.332 13.515 1.00 84.56 94 ARG A N 1
ATOM 712 C CA . ARG A 1 94 ? -19.749 -8.620 12.808 1.00 84.56 94 ARG A CA 1
ATOM 713 C C . ARG A 1 94 ? -19.599 -8.518 11.288 1.00 84.56 94 ARG A C 1
ATOM 715 O O . ARG A 1 94 ? -19.197 -9.497 10.672 1.00 84.56 94 ARG A O 1
ATOM 722 N N . ASP A 1 95 ? -19.876 -7.344 10.725 1.00 87.12 95 ASP A N 1
ATOM 723 C CA . ASP A 1 95 ? -19.796 -7.066 9.285 1.00 87.12 95 ASP A CA 1
ATOM 724 C C . ASP A 1 95 ? -18.499 -6.336 8.882 1.00 87.12 95 ASP A C 1
ATOM 726 O O . ASP A 1 95 ? -18.384 -5.846 7.759 1.00 87.12 95 ASP A O 1
ATOM 730 N N . LEU A 1 96 ? -17.519 -6.220 9.789 1.00 85.00 96 LEU A N 1
ATOM 731 C CA . LEU A 1 96 ? -16.205 -5.669 9.461 1.00 85.00 96 LEU A CA 1
ATOM 732 C C . LEU A 1 96 ? -15.421 -6.685 8.615 1.00 85.00 96 LEU A C 1
ATOM 734 O O . LEU A 1 96 ? -15.080 -7.763 9.105 1.00 85.00 96 LEU A O 1
ATOM 738 N N . VAL A 1 97 ? -15.135 -6.318 7.362 1.00 74.62 97 VAL A N 1
ATOM 739 C CA . VAL A 1 97 ? -14.365 -7.106 6.379 1.00 74.62 97 VAL A CA 1
ATOM 740 C C . VAL A 1 97 ? -12.986 -6.498 6.163 1.00 74.62 97 VAL A C 1
ATOM 742 O O . VAL A 1 97 ? -12.898 -5.249 6.099 1.00 74.62 97 VAL A O 1
#

Sequence (97 aa):
TPLAEGASPASGTDHLGPTAVIGSVGKLPTAAILGGVLLNQKLNPATLENESDKQKLMILLRTFFEVHKGWHIQYNIVSRETLLDAKKHPDQYRDLV

Secondary structure (DSSP, 8-state):
-PPP-TTSPPTT--TTHHHHHHHHHTTS-GGG-TT--EEEEEE-GGGGSSHHHHHHHHHHHHIIIIIS---EEEEEE--HHHHHHHHH-GGG-TT--

Organism: NCBI:txid2597270

InterPro domains:
  IPR001150 Glycine radical domain [PF01228] (4-97)
  IPR001150 Glycine radical domain [PS51149] (5-97)
  IPR051215 Glycyl Radical Enzyme [PTHR43641] (1-97)